Protein AF-A0A2S6U0K9-F1 (afdb_monomer_lite)

Sequence (153 aa):
VSDPPKKQVADPPAIQASVPPAAKSAAPQTRPSYSRRLFAAVDADDAAAMRRLMAARAGDIRLDELRDFVDDSWGTGPRMIVDYALLGGHLAAAEALLAAGVTPSDWLRGVIARNVNLAKLRPAIALMMEFGALPEIAVEAAIKETNRELGGN

Radius of gyration: 30.76 Å; chains: 1; bounding box: 33×65×120 Å

Structure (mmCIF, N/CA/C/O backbone):
data_AF-A0A2S6U0K9-F1
#
_entry.id   AF-A0A2S6U0K9-F1
#
loop_
_atom_site.group_PDB
_atom_site.id
_atom_site.type_symbol
_atom_site.label_atom_id
_atom_site.label_alt_id
_atom_site.label_comp_id
_atom_site.label_asym_id
_atom_site.label_entity_id
_atom_site.label_seq_id
_atom_site.pdbx_PDB_ins_code
_atom_site.Cartn_x
_atom_site.Cartn_y
_atom_site.Cartn_z
_atom_site.occupancy
_atom_site.B_iso_or_equiv
_atom_site.auth_seq_id
_atom_site.auth_comp_id
_atom_site.auth_asym_id
_atom_site.auth_atom_id
_atom_site.pdbx_PDB_model_num
ATOM 1 N N . VAL A 1 1 ? -0.411 -49.310 88.030 1.00 43.03 1 VAL A N 1
ATOM 2 C CA . VAL A 1 1 ? 0.913 -49.450 87.390 1.00 43.03 1 VAL A CA 1
ATOM 3 C C . VAL A 1 1 ? 0.698 -50.178 86.073 1.00 43.03 1 VAL A C 1
ATOM 5 O O . VAL A 1 1 ? 0.308 -51.333 86.106 1.00 43.03 1 VAL A O 1
ATOM 8 N N . SER A 1 2 ? 0.851 -49.426 84.981 1.00 42.91 2 SER A N 1
ATOM 9 C CA . SER A 1 2 ? 1.200 -49.819 83.602 1.00 42.91 2 SER A CA 1
ATOM 10 C C . SER A 1 2 ? 0.353 -50.843 82.819 1.00 42.91 2 SER A C 1
ATOM 12 O O . SER A 1 2 ? 0.487 -52.050 82.996 1.00 42.91 2 SER A O 1
ATOM 14 N N . ASP A 1 3 ? -0.399 -50.316 81.845 1.00 44.66 3 ASP A N 1
ATOM 15 C CA . ASP A 1 3 ? -0.753 -50.948 80.559 1.00 44.66 3 ASP A CA 1
ATOM 16 C C . ASP A 1 3 ? 0.490 -51.319 79.720 1.00 44.66 3 ASP A C 1
ATOM 18 O O . ASP A 1 3 ? 1.506 -50.617 79.783 1.00 44.66 3 ASP A O 1
ATOM 22 N N . PRO A 1 4 ? 0.367 -52.307 78.811 1.00 57.16 4 PRO A N 1
ATOM 23 C CA . PRO A 1 4 ? 1.067 -52.308 77.528 1.00 57.16 4 PRO A CA 1
ATOM 24 C C . PRO A 1 4 ? 0.103 -52.232 76.312 1.00 57.16 4 PRO A C 1
ATOM 26 O O . PRO A 1 4 ? -1.056 -52.643 76.392 1.00 57.16 4 PRO A O 1
ATOM 29 N N . PRO A 1 5 ? 0.560 -51.696 75.161 1.00 53.50 5 PRO A N 1
ATOM 30 C CA . PRO A 1 5 ? -0.304 -51.042 74.179 1.00 53.50 5 PRO A CA 1
ATOM 31 C C . PRO A 1 5 ? -0.923 -51.985 73.136 1.00 53.50 5 PRO A C 1
ATOM 33 O O . PRO A 1 5 ? -0.290 -52.909 72.621 1.00 53.50 5 PRO A O 1
ATOM 36 N N . LYS A 1 6 ? -2.168 -51.666 72.758 1.00 47.56 6 LYS A N 1
ATOM 37 C CA . LYS A 1 6 ? -2.897 -52.236 71.617 1.00 47.56 6 LYS A CA 1
ATOM 38 C C . LYS A 1 6 ? -2.215 -51.836 70.301 1.00 47.56 6 LYS A C 1
ATOM 40 O O . LYS A 1 6 ? -2.018 -50.653 70.040 1.00 47.56 6 LYS A O 1
ATOM 45 N N . LYS A 1 7 ? -1.909 -52.822 69.450 1.00 48.25 7 LYS A N 1
ATOM 46 C CA . LYS A 1 7 ? -1.539 -52.615 68.041 1.00 48.25 7 LYS A CA 1
ATOM 47 C C . LYS A 1 7 ? -2.716 -51.971 67.303 1.00 48.25 7 LYS A C 1
ATOM 49 O O . LYS A 1 7 ? -3.781 -52.575 67.201 1.00 48.25 7 LYS A O 1
ATOM 54 N N . GLN A 1 8 ? -2.514 -50.751 66.822 1.00 46.94 8 GLN A N 1
ATOM 55 C CA . GLN A 1 8 ? -3.459 -50.023 65.984 1.00 46.94 8 GLN A CA 1
ATOM 56 C C . GLN A 1 8 ? -3.411 -50.585 64.558 1.00 46.94 8 GLN A C 1
ATOM 58 O O . GLN A 1 8 ? -2.341 -50.795 63.988 1.00 46.94 8 GLN A O 1
ATOM 63 N N . VAL A 1 9 ? -4.594 -50.888 64.036 1.00 49.81 9 VAL A N 1
ATOM 64 C CA . VAL A 1 9 ? -4.854 -51.398 62.689 1.00 49.81 9 VAL A CA 1
ATOM 65 C C . VAL A 1 9 ? -4.599 -50.273 61.683 1.00 49.81 9 VAL A C 1
ATOM 67 O O . VAL A 1 9 ? -5.002 -49.140 61.925 1.00 49.81 9 VAL A O 1
ATOM 70 N N . ALA A 1 10 ? -3.905 -50.579 60.587 1.00 45.66 10 ALA A N 1
ATOM 71 C CA . ALA A 1 10 ? -3.665 -49.645 59.492 1.00 45.66 10 ALA A CA 1
ATOM 72 C C . ALA A 1 10 ? -4.970 -49.347 58.730 1.00 45.66 10 ALA A C 1
ATOM 74 O O . ALA A 1 10 ? -5.679 -50.274 58.337 1.00 45.66 10 ALA A O 1
ATOM 75 N N . ASP A 1 11 ? -5.258 -48.063 58.515 1.00 51.12 11 ASP A N 1
ATOM 76 C CA . ASP A 1 11 ? -6.349 -47.588 57.660 1.00 51.12 11 ASP A CA 1
ATOM 77 C C . ASP A 1 11 ? -6.111 -47.954 56.177 1.00 51.12 11 ASP A C 1
ATOM 79 O O . ASP A 1 11 ? -4.966 -47.920 55.709 1.00 51.12 11 ASP A O 1
ATOM 83 N N . PRO A 1 12 ? -7.162 -48.283 55.400 1.00 57.94 12 PRO A N 1
ATOM 84 C CA . PRO A 1 12 ? -7.050 -48.495 53.958 1.00 57.94 12 PRO A CA 1
ATOM 85 C C . PRO A 1 12 ? -6.876 -47.165 53.193 1.00 57.94 12 PRO A C 1
ATOM 87 O O . PRO A 1 12 ? -7.324 -46.115 53.659 1.00 57.94 12 PRO A O 1
ATOM 90 N N . PRO A 1 13 ? -6.251 -47.178 51.998 1.00 52.38 13 PRO A N 1
ATOM 91 C CA . PRO A 1 13 ? -5.956 -45.957 51.257 1.00 52.38 13 PRO A CA 1
ATOM 92 C C . PRO A 1 13 ? -7.233 -45.289 50.731 1.00 52.38 13 PRO A C 1
ATOM 94 O O . PRO A 1 13 ? -8.123 -45.940 50.182 1.00 52.38 13 PRO A O 1
ATOM 97 N N . ALA A 1 14 ? -7.291 -43.964 50.874 1.00 53.28 14 ALA A N 1
ATOM 98 C CA . ALA A 1 14 ? -8.371 -43.130 50.370 1.00 53.28 14 ALA A CA 1
ATOM 99 C C . ALA A 1 14 ? -8.499 -43.251 48.841 1.00 53.28 14 ALA A C 1
ATOM 101 O O . ALA A 1 14 ? -7.550 -43.000 48.096 1.00 53.28 14 ALA A O 1
ATOM 102 N N . ILE A 1 15 ? -9.700 -43.604 48.379 1.00 53.47 15 ILE A N 1
ATOM 103 C CA . ILE A 1 15 ? -10.091 -43.563 46.969 1.00 53.47 15 ILE A CA 1
ATOM 104 C C . ILE A 1 15 ? -10.059 -42.095 46.528 1.00 53.47 15 ILE A C 1
ATOM 106 O O . ILE A 1 15 ? -10.880 -41.288 46.962 1.00 53.47 15 ILE A O 1
ATOM 110 N N . GLN A 1 16 ? -9.094 -41.739 45.679 1.00 51.06 16 GLN A N 1
ATOM 111 C CA . GLN A 1 16 ? -9.060 -40.433 45.030 1.00 51.06 16 GLN A CA 1
ATOM 112 C C . GLN A 1 16 ? -10.249 -40.338 44.071 1.00 51.06 16 GLN A C 1
ATOM 114 O O . GLN A 1 16 ? -10.289 -41.011 43.041 1.00 51.06 16 GLN A O 1
ATOM 119 N N . ALA A 1 17 ? -11.231 -39.510 44.423 1.00 47.94 17 ALA A N 1
ATOM 120 C CA . ALA A 1 17 ? -12.321 -39.147 43.534 1.00 47.94 17 ALA A CA 1
ATOM 121 C C . ALA A 1 17 ? -11.735 -38.478 42.283 1.0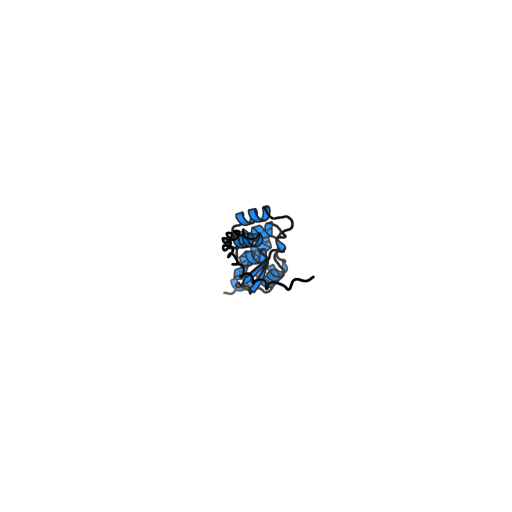0 47.94 17 ALA A C 1
ATOM 123 O O . ALA A 1 17 ? -11.143 -37.400 42.356 1.00 47.94 17 ALA A O 1
ATOM 124 N N . SER A 1 18 ? -11.873 -39.139 41.134 1.00 47.97 18 SER A N 1
ATOM 125 C CA . SER A 1 18 ? -11.520 -38.566 39.841 1.00 47.97 18 SER A CA 1
ATOM 126 C C . SER A 1 18 ? -12.395 -37.338 39.597 1.00 47.97 18 SER A C 1
ATOM 128 O O . SER A 1 18 ? -13.608 -37.445 39.422 1.00 47.97 18 SER A O 1
ATOM 130 N N . VAL A 1 19 ? -11.773 -36.163 39.623 1.00 54.94 19 VAL A N 1
ATOM 131 C CA . VAL A 1 19 ? -12.394 -34.903 39.214 1.00 54.94 19 VAL A CA 1
ATOM 132 C C . VAL A 1 19 ? -12.878 -35.073 37.765 1.00 54.94 19 VAL A C 1
ATOM 134 O O . VAL A 1 19 ? -12.098 -35.551 36.935 1.00 54.94 19 VAL A O 1
ATOM 137 N N . PRO A 1 20 ? -14.137 -34.735 37.428 1.00 50.97 20 PRO A N 1
ATOM 138 C CA . PRO A 1 20 ? -14.603 -34.839 36.053 1.00 50.97 20 PRO A CA 1
ATOM 139 C C . PRO A 1 20 ? -13.746 -33.940 35.149 1.00 50.97 20 PRO A C 1
ATOM 141 O O . PRO A 1 20 ? -13.361 -32.846 35.575 1.00 50.97 20 PRO A O 1
ATOM 144 N N . PRO A 1 21 ? -13.428 -34.367 33.911 1.00 52.12 21 PRO A N 1
ATOM 145 C CA . PRO A 1 21 ? -12.660 -33.540 32.998 1.00 52.12 21 PRO A CA 1
ATOM 146 C C . PRO A 1 21 ? -13.443 -32.252 32.766 1.00 52.12 21 PRO A C 1
ATOM 148 O O . PRO A 1 21 ? -14.588 -32.284 32.310 1.00 52.12 21 PRO A O 1
ATOM 151 N N . ALA A 1 22 ? -12.828 -31.124 33.123 1.00 51.50 22 ALA A N 1
ATOM 152 C CA . ALA A 1 22 ? -13.373 -29.810 32.848 1.00 51.50 22 ALA A CA 1
ATOM 153 C C . ALA A 1 22 ? -13.787 -29.767 31.374 1.00 51.50 22 ALA A C 1
ATOM 155 O O . ALA A 1 22 ? -12.973 -30.035 30.483 1.00 51.50 22 ALA A O 1
ATOM 156 N N . ALA A 1 23 ? -15.067 -29.480 31.130 1.00 50.38 23 ALA A N 1
ATOM 157 C CA . ALA A 1 23 ? -15.561 -29.193 29.798 1.00 50.38 23 ALA A CA 1
ATOM 158 C C . ALA A 1 23 ? -14.595 -28.189 29.166 1.00 50.38 23 ALA A C 1
ATOM 160 O O . ALA A 1 23 ? -14.313 -27.150 29.765 1.00 50.38 23 ALA A O 1
ATOM 161 N N . LYS A 1 24 ? -14.033 -28.534 28.000 1.00 47.03 24 LYS A N 1
ATOM 162 C CA . LYS A 1 24 ? -13.215 -27.614 27.211 1.00 47.03 24 LYS A CA 1
ATOM 163 C C . LYS A 1 24 ? -14.024 -26.330 27.065 1.00 47.03 24 LYS A C 1
ATOM 165 O O . LYS A 1 24 ? -14.991 -26.314 26.305 1.00 47.03 24 LYS A O 1
ATOM 170 N N . SER A 1 25 ? -13.649 -25.284 27.805 1.00 40.41 25 SER A N 1
ATOM 171 C CA . SER A 1 25 ? -14.086 -23.925 27.515 1.00 40.41 25 SER A CA 1
ATOM 172 C C . SER A 1 25 ? -13.897 -23.748 26.022 1.00 40.41 25 SER A C 1
ATOM 174 O O . SER A 1 25 ? -12.791 -23.975 25.522 1.00 40.41 25 SER A O 1
ATOM 176 N N . ALA A 1 26 ? -14.978 -23.439 25.305 1.00 47.41 26 ALA A N 1
ATOM 177 C CA . ALA A 1 26 ? -14.880 -23.052 23.911 1.00 47.41 26 ALA A CA 1
ATOM 178 C C . ALA A 1 26 ? -13.744 -22.031 23.831 1.00 47.41 26 ALA A C 1
ATOM 180 O O . ALA A 1 26 ? -13.773 -21.030 24.553 1.00 47.41 26 ALA A O 1
ATOM 181 N N . ALA A 1 27 ? -12.698 -22.354 23.061 1.00 46.09 27 ALA A N 1
ATOM 182 C CA . ALA A 1 27 ? -11.568 -21.458 22.893 1.00 46.09 27 ALA A CA 1
ATOM 183 C C . ALA A 1 27 ? -12.151 -20.080 22.559 1.00 46.09 27 ALA A C 1
ATOM 185 O O . ALA A 1 27 ? -13.057 -20.026 21.716 1.00 46.09 27 ALA A O 1
ATOM 186 N N . PRO A 1 28 ? -11.733 -18.996 23.240 1.00 45.03 28 PRO A N 1
ATOM 187 C CA . PRO A 1 28 ? -12.230 -17.676 22.899 1.00 45.03 28 PRO A CA 1
ATOM 188 C C . PRO A 1 28 ? -12.023 -17.534 21.397 1.00 45.03 28 PRO A C 1
ATOM 190 O O . PRO A 1 28 ? -10.906 -17.733 20.921 1.00 45.03 28 PRO A O 1
ATOM 193 N N . GLN A 1 29 ? -13.098 -17.303 20.640 1.00 43.12 29 GLN A N 1
ATOM 194 C CA . GLN A 1 29 ? -12.977 -16.950 19.234 1.00 43.12 29 GLN A CA 1
ATOM 195 C C . GLN A 1 29 ? -12.187 -15.643 19.220 1.00 43.12 29 GLN A C 1
ATOM 197 O O . GLN A 1 29 ? -12.731 -14.562 19.454 1.00 43.12 29 GLN A O 1
ATOM 202 N N . THR A 1 30 ? -10.867 -15.759 19.104 1.00 46.88 30 THR A N 1
ATOM 203 C CA . THR A 1 30 ? -9.949 -14.642 19.213 1.00 46.88 30 THR A CA 1
ATOM 204 C C . THR A 1 30 ? -10.194 -13.798 17.983 1.00 46.88 30 THR A C 1
ATOM 206 O O . THR A 1 30 ? -9.870 -14.181 16.860 1.00 46.88 30 THR A O 1
ATOM 209 N N . ARG A 1 31 ? -10.850 -12.650 18.185 1.00 49.00 31 ARG A N 1
ATOM 210 C CA . ARG A 1 31 ? -10.985 -11.642 17.135 1.00 49.00 31 ARG A CA 1
ATOM 211 C C . ARG A 1 31 ? -9.593 -11.424 16.532 1.00 49.00 31 ARG A C 1
ATOM 213 O O . ARG A 1 31 ? -8.642 -11.280 17.307 1.00 49.00 31 ARG A O 1
ATOM 220 N N . PRO A 1 32 ? -9.446 -11.399 15.196 1.00 67.62 32 PRO A N 1
ATOM 221 C CA . PRO A 1 32 ? -8.134 -11.209 14.608 1.00 67.62 32 PRO A CA 1
ATOM 222 C C . PRO A 1 32 ? -7.539 -9.886 15.111 1.00 67.62 32 PRO A C 1
ATOM 224 O O . PRO A 1 32 ? -8.255 -8.882 15.253 1.00 67.62 32 PRO A O 1
ATOM 227 N N . SER A 1 33 ? -6.239 -9.898 15.418 1.00 85.62 33 SER A N 1
ATOM 228 C CA . SER A 1 33 ? -5.521 -8.706 15.878 1.00 85.62 33 SER A CA 1
ATOM 229 C C . SER A 1 33 ? -5.705 -7.557 14.882 1.00 85.62 33 SER A C 1
ATOM 231 O O . SER A 1 33 ? -6.011 -7.778 13.708 1.00 85.62 33 SER A O 1
ATOM 233 N N . TYR A 1 34 ? -5.567 -6.311 15.344 1.00 89.50 34 TYR A N 1
ATOM 234 C CA . TYR A 1 34 ? -5.732 -5.136 14.483 1.00 89.50 34 TYR A CA 1
ATOM 235 C C . TYR A 1 34 ? -4.872 -5.228 13.212 1.00 89.50 34 TYR A C 1
ATOM 237 O O . TYR A 1 34 ? -5.410 -5.096 12.117 1.00 89.50 34 TYR A O 1
ATOM 245 N N . SER A 1 35 ? -3.581 -5.558 13.362 1.00 88.88 35 SER A N 1
ATOM 246 C CA . SER A 1 35 ? -2.660 -5.745 12.233 1.00 88.88 35 SER A CA 1
ATOM 247 C C . SER A 1 35 ? -3.198 -6.778 11.240 1.00 88.88 35 SER A C 1
ATOM 249 O O . SER A 1 35 ? -3.369 -6.474 10.066 1.00 88.88 35 SER A O 1
ATOM 251 N N . ARG A 1 36 ? -3.609 -7.960 11.722 1.00 89.94 36 ARG A N 1
ATOM 252 C CA . ARG A 1 36 ? -4.122 -9.032 10.859 1.00 89.94 36 ARG A CA 1
ATOM 253 C C . ARG A 1 36 ? -5.395 -8.641 10.105 1.00 89.94 36 ARG A C 1
ATOM 255 O O . ARG A 1 36 ? -5.571 -9.046 8.964 1.00 89.94 36 ARG A O 1
ATOM 262 N N . ARG A 1 37 ? -6.288 -7.858 10.723 1.00 93.06 37 ARG A N 1
ATOM 263 C CA . ARG A 1 37 ? -7.481 -7.325 10.037 1.00 93.06 37 ARG A CA 1
ATOM 264 C C . ARG A 1 37 ? -7.118 -6.307 8.966 1.00 93.06 37 ARG A C 1
ATOM 266 O O . ARG A 1 37 ? -7.788 -6.266 7.943 1.00 93.06 37 ARG A O 1
ATOM 273 N N . LEU A 1 38 ? -6.095 -5.495 9.215 1.00 93.88 38 LEU A N 1
ATOM 274 C CA . LEU A 1 38 ? -5.648 -4.488 8.267 1.00 93.88 38 LEU A CA 1
ATOM 275 C C . LEU A 1 38 ? -4.958 -5.140 7.061 1.00 93.88 38 LEU A C 1
ATOM 277 O O . LEU A 1 38 ? -5.339 -4.841 5.940 1.00 93.88 38 LEU A O 1
ATOM 281 N N . PHE A 1 39 ? -4.052 -6.100 7.273 1.00 94.19 39 PHE A N 1
ATOM 282 C CA . PHE A 1 39 ? -3.449 -6.878 6.181 1.00 94.19 39 PHE A CA 1
ATOM 283 C C . PHE A 1 39 ? -4.502 -7.646 5.368 1.00 94.19 39 PHE A C 1
ATOM 285 O O . PHE A 1 39 ? -4.504 -7.552 4.150 1.00 94.19 39 PHE A O 1
ATOM 292 N N . ALA A 1 40 ? -5.488 -8.278 6.014 1.00 94.75 40 ALA A N 1
ATOM 293 C CA . ALA A 1 40 ? -6.581 -8.935 5.289 1.00 94.75 40 ALA A CA 1
ATOM 294 C C . ALA A 1 40 ? -7.433 -7.962 4.444 1.00 94.75 40 ALA A C 1
ATOM 296 O O . ALA A 1 40 ? -7.974 -8.348 3.410 1.00 94.75 40 ALA A O 1
ATOM 297 N N . ALA A 1 41 ? -7.578 -6.705 4.875 1.00 95.94 41 ALA A N 1
ATOM 298 C CA . ALA A 1 41 ? -8.250 -5.677 4.081 1.00 95.94 41 ALA A CA 1
ATOM 299 C C . ALA A 1 41 ? -7.386 -5.196 2.901 1.00 95.94 41 ALA A C 1
ATOM 301 O O . ALA A 1 41 ? -7.945 -4.836 1.867 1.00 95.94 41 ALA A O 1
ATOM 302 N N . VAL A 1 42 ? -6.052 -5.234 3.031 1.00 96.81 42 VAL A N 1
ATOM 303 C CA . VAL A 1 42 ? -5.124 -5.023 1.908 1.00 96.81 42 VAL A CA 1
ATOM 304 C C . VAL A 1 42 ? -5.249 -6.153 0.888 1.00 96.81 42 VAL A C 1
ATOM 306 O O . VAL A 1 42 ? -5.421 -5.858 -0.287 1.00 96.81 42 VAL A O 1
ATOM 309 N N . ASP A 1 43 ? -5.254 -7.417 1.323 1.00 96.00 43 ASP A N 1
ATOM 310 C CA . ASP A 1 43 ? -5.392 -8.582 0.428 1.00 96.00 43 ASP A CA 1
ATOM 311 C C . ASP A 1 43 ? -6.664 -8.504 -0.427 1.00 96.00 43 ASP A C 1
ATOM 313 O O . ASP A 1 43 ? -6.672 -8.876 -1.601 1.00 96.00 43 ASP A O 1
ATOM 317 N N . ALA A 1 44 ? -7.748 -8.005 0.174 1.00 96.56 44 ALA A N 1
ATOM 318 C CA . ALA A 1 44 ? -9.035 -7.798 -0.481 1.00 96.56 44 ALA A CA 1
ATOM 319 C C . ALA A 1 44 ? -9.106 -6.514 -1.334 1.00 96.56 44 ALA A C 1
ATOM 321 O O . ALA A 1 44 ? -10.134 -6.274 -1.965 1.00 96.56 44 ALA A O 1
ATOM 322 N N . ASP A 1 45 ? -8.061 -5.679 -1.309 1.00 96.94 45 ASP A N 1
ATOM 323 C CA . ASP A 1 45 ? -8.015 -4.313 -1.852 1.00 96.94 45 ASP A CA 1
ATOM 324 C C . ASP A 1 45 ? -9.226 -3.447 -1.420 1.00 96.94 45 ASP A C 1
ATOM 326 O O . ASP A 1 45 ? -9.711 -2.573 -2.140 1.00 96.94 45 ASP A O 1
ATOM 330 N N . ASP A 1 46 ? -9.747 -3.694 -0.209 1.00 96.88 46 ASP A N 1
ATOM 331 C CA . ASP A 1 46 ? -10.942 -3.035 0.327 1.00 96.88 46 ASP A CA 1
ATOM 332 C C . ASP A 1 46 ? -10.561 -1.729 1.040 1.00 96.88 46 ASP A C 1
ATOM 334 O O . ASP A 1 46 ? -10.437 -1.645 2.271 1.00 96.88 46 ASP A O 1
ATOM 338 N N . ALA A 1 47 ? -10.420 -0.661 0.253 1.00 91.81 47 ALA A N 1
ATOM 339 C CA . ALA A 1 47 ? -10.124 0.677 0.761 1.00 91.81 47 ALA A CA 1
ATOM 340 C C . ALA A 1 47 ? -11.164 1.182 1.785 1.00 91.81 47 ALA A C 1
ATOM 342 O O . ALA A 1 47 ? -10.829 1.947 2.694 1.00 91.81 47 ALA A O 1
ATOM 343 N N . ALA A 1 48 ? -12.430 0.762 1.684 1.00 93.38 48 ALA A N 1
ATOM 344 C CA . ALA A 1 48 ? -13.468 1.179 2.622 1.00 93.38 48 ALA A CA 1
ATOM 345 C C . ALA A 1 48 ? -13.315 0.481 3.982 1.00 93.38 48 ALA A C 1
ATOM 347 O O . ALA A 1 48 ? -13.501 1.110 5.028 1.00 93.38 48 ALA A O 1
ATOM 348 N N . ALA A 1 49 ? -12.971 -0.809 4.007 1.00 94.12 49 ALA A N 1
ATOM 349 C CA . ALA A 1 49 ? -12.584 -1.505 5.232 1.00 94.12 49 ALA A CA 1
ATOM 350 C C . ALA A 1 49 ? -11.301 -0.921 5.831 1.00 94.12 49 ALA A C 1
ATOM 352 O O . ALA A 1 49 ? -11.284 -0.641 7.029 1.00 94.12 49 ALA A O 1
ATOM 353 N N . MET A 1 50 ? -10.282 -0.649 5.011 1.00 94.31 50 MET A N 1
ATOM 354 C CA . MET A 1 50 ? -9.036 -0.007 5.443 1.00 94.31 50 MET A CA 1
ATOM 355 C C . MET A 1 50 ? -9.298 1.324 6.150 1.00 94.31 50 MET A C 1
ATOM 357 O O . MET A 1 50 ? -8.881 1.506 7.293 1.00 94.31 50 MET A O 1
ATOM 361 N N . ARG A 1 51 ? -10.053 2.238 5.524 1.00 93.00 51 ARG A N 1
ATOM 362 C CA . ARG A 1 51 ? -10.396 3.543 6.121 1.00 93.00 51 ARG A CA 1
ATOM 363 C C . ARG A 1 51 ? -11.137 3.387 7.450 1.00 93.00 51 ARG A C 1
ATOM 365 O O . ARG A 1 51 ? -10.801 4.071 8.413 1.00 93.00 51 ARG A O 1
ATOM 372 N N . ARG A 1 52 ? -12.100 2.458 7.535 1.00 93.94 52 ARG A N 1
ATOM 373 C CA . ARG A 1 52 ? -12.831 2.160 8.782 1.00 93.94 52 ARG A CA 1
ATOM 374 C C . ARG A 1 52 ? -11.909 1.628 9.878 1.00 93.94 52 ARG A C 1
ATOM 376 O O . ARG A 1 52 ? -12.010 2.071 11.018 1.00 93.94 52 ARG A O 1
ATOM 383 N N . LEU A 1 53 ? -11.015 0.697 9.544 1.00 93.88 53 LEU A N 1
ATOM 384 C CA . LEU A 1 53 ? -10.052 0.138 10.492 1.00 93.88 53 LEU A CA 1
ATOM 385 C C . LEU A 1 53 ? -9.080 1.216 10.982 1.00 93.88 53 LEU A C 1
ATOM 387 O O . LEU A 1 53 ? -8.929 1.373 12.190 1.00 93.88 53 LEU A O 1
ATOM 391 N N . MET A 1 54 ? -8.496 2.001 10.075 1.00 93.62 54 MET A N 1
ATOM 392 C CA . MET A 1 54 ? -7.564 3.079 10.420 1.00 93.62 54 MET A CA 1
ATOM 393 C C . MET A 1 54 ? -8.209 4.165 11.289 1.00 93.62 54 MET A C 1
ATOM 395 O O . MET A 1 54 ? -7.576 4.623 12.237 1.00 93.62 54 MET A O 1
ATOM 399 N N . ALA A 1 55 ? -9.467 4.535 11.022 1.00 91.31 55 ALA A N 1
ATOM 400 C CA . ALA A 1 55 ? -10.213 5.498 11.836 1.00 91.31 55 ALA A CA 1
ATOM 401 C C . ALA A 1 55 ? -10.544 4.970 13.245 1.00 91.31 55 ALA A C 1
ATOM 403 O O . ALA A 1 55 ? -10.638 5.747 14.190 1.00 91.31 55 ALA A O 1
ATOM 404 N N . ALA A 1 56 ? -10.708 3.653 13.393 1.00 89.56 56 ALA A N 1
ATOM 405 C CA . ALA A 1 56 ? -10.997 2.997 14.667 1.00 89.56 56 ALA A CA 1
ATOM 406 C C . ALA A 1 56 ? -9.735 2.547 15.428 1.00 89.56 56 ALA A C 1
ATOM 408 O O . ALA A 1 56 ? -9.848 1.817 16.418 1.00 89.56 56 ALA A O 1
ATOM 409 N N . ARG A 1 57 ? -8.533 2.907 14.958 1.00 90.00 57 ARG A N 1
ATOM 410 C CA . ARG A 1 57 ? -7.287 2.444 15.576 1.00 90.00 57 ARG A CA 1
ATOM 411 C C . ARG A 1 57 ? -7.066 3.102 16.938 1.00 90.00 57 ARG A C 1
ATOM 413 O O . ARG A 1 57 ? -7.383 4.272 17.139 1.00 90.00 57 ARG A O 1
ATOM 420 N N . ALA A 1 58 ? -6.472 2.350 17.859 1.00 85.12 58 ALA A N 1
ATOM 421 C CA . ALA A 1 58 ? -6.007 2.905 19.123 1.00 85.12 58 ALA A CA 1
ATOM 422 C C . ALA A 1 58 ? -4.822 3.861 18.876 1.00 85.12 58 ALA A C 1
ATOM 424 O O . ALA A 1 58 ? -4.007 3.622 17.986 1.00 85.12 58 ALA A O 1
ATOM 425 N N . GLY A 1 59 ? -4.750 4.967 19.623 1.00 83.38 59 GLY A N 1
ATOM 426 C CA . GLY A 1 59 ? -3.799 6.058 19.353 1.00 83.38 59 GLY A CA 1
ATOM 427 C C . GLY A 1 59 ? -2.319 5.683 19.499 1.00 83.38 59 GLY A C 1
ATOM 428 O O . GLY A 1 59 ? -1.465 6.350 18.925 1.00 83.38 59 GLY A O 1
ATOM 429 N N . ASP A 1 60 ? -2.024 4.606 20.223 1.00 85.19 60 ASP A N 1
ATOM 430 C CA . ASP A 1 60 ? -0.699 4.002 20.379 1.00 85.19 60 ASP A CA 1
ATOM 431 C C . ASP A 1 60 ? -0.266 3.168 19.163 1.00 85.19 60 ASP A C 1
ATOM 433 O O . ASP A 1 60 ? 0.919 2.891 18.989 1.00 85.19 60 ASP A O 1
ATOM 437 N N . ILE A 1 61 ? -1.201 2.787 18.289 1.00 87.25 61 ILE A N 1
ATOM 438 C CA . ILE A 1 61 ? -0.884 2.043 17.073 1.00 87.25 61 ILE A CA 1
ATOM 439 C C . ILE A 1 61 ? -0.323 3.000 16.024 1.00 87.25 61 ILE A C 1
ATOM 441 O O . ILE A 1 61 ? -0.993 3.931 15.567 1.00 87.25 61 ILE A O 1
ATOM 445 N N . ARG A 1 62 ? 0.893 2.709 15.574 1.00 89.94 62 ARG A N 1
ATOM 446 C CA . ARG A 1 62 ? 1.583 3.403 14.489 1.00 89.94 62 ARG A CA 1
ATOM 447 C C . ARG A 1 62 ? 1.516 2.588 13.203 1.00 89.94 62 ARG A C 1
ATOM 449 O O . ARG A 1 62 ? 2.009 1.468 13.155 1.00 89.94 62 ARG A O 1
ATOM 456 N N . LEU A 1 63 ? 0.870 3.127 12.165 1.00 90.19 63 LEU A N 1
ATOM 457 C CA . LEU A 1 63 ? 0.666 2.413 10.894 1.00 90.19 63 LEU A CA 1
ATOM 458 C C . LEU A 1 63 ? 1.983 2.146 10.149 1.00 90.19 63 LEU A C 1
ATOM 460 O O . LEU A 1 63 ? 2.113 1.119 9.492 1.00 90.19 63 LEU A O 1
ATOM 464 N N . ASP A 1 64 ? 2.955 3.045 10.287 1.00 87.50 64 ASP A N 1
ATOM 465 C CA . ASP A 1 64 ? 4.311 2.955 9.735 1.00 87.50 64 ASP A CA 1
ATOM 466 C C . ASP A 1 64 ? 5.185 1.894 10.426 1.00 87.50 64 ASP A C 1
ATOM 468 O O . ASP A 1 64 ? 6.216 1.479 9.900 1.00 87.50 64 ASP A O 1
ATOM 472 N N . GLU A 1 65 ? 4.757 1.394 11.583 1.00 88.69 65 GLU A N 1
ATOM 473 C CA . GLU A 1 65 ? 5.431 0.306 12.294 1.00 88.69 65 GLU A CA 1
ATOM 474 C C . GLU A 1 65 ? 4.775 -1.057 12.028 1.00 88.69 65 GLU A C 1
ATOM 476 O O . GLU A 1 65 ? 5.343 -2.096 12.373 1.00 88.69 65 GLU A O 1
ATOM 481 N N . LEU A 1 66 ? 3.602 -1.085 11.379 1.00 92.56 66 LEU A N 1
ATOM 482 C CA . LEU A 1 66 ? 2.893 -2.328 11.091 1.00 92.56 66 LEU A CA 1
ATOM 483 C C . LEU A 1 66 ? 3.605 -3.120 10.006 1.00 92.56 66 LEU A C 1
ATOM 485 O O . LEU A 1 66 ? 3.735 -2.687 8.856 1.00 92.56 66 LEU A O 1
ATOM 489 N N . ARG A 1 67 ? 4.030 -4.319 10.396 1.00 92.69 67 ARG A N 1
ATOM 490 C CA . ARG A 1 67 ? 4.707 -5.277 9.536 1.00 92.69 67 ARG A CA 1
ATOM 491 C C . ARG A 1 67 ? 4.083 -6.650 9.689 1.00 92.69 67 ARG A C 1
ATOM 493 O O . ARG A 1 67 ? 3.660 -7.010 10.788 1.00 92.69 67 ARG A O 1
ATOM 500 N N . ASP A 1 68 ? 4.090 -7.409 8.605 1.00 90.94 68 ASP A N 1
ATOM 501 C CA . ASP A 1 68 ? 3.806 -8.841 8.635 1.00 90.94 68 ASP A CA 1
ATOM 502 C C . ASP A 1 68 ? 4.920 -9.609 7.928 1.00 90.94 68 ASP A C 1
ATOM 504 O O . ASP A 1 68 ? 5.631 -9.059 7.084 1.00 90.94 68 ASP A O 1
ATOM 508 N N . PHE A 1 69 ? 5.119 -10.863 8.315 1.00 91.44 69 PHE A N 1
ATOM 509 C CA . PHE A 1 69 ? 6.089 -11.730 7.665 1.00 91.44 69 PHE A CA 1
ATOM 510 C C . PHE A 1 69 ? 5.466 -12.312 6.401 1.00 91.44 69 PHE A C 1
ATOM 512 O O . PHE A 1 69 ? 4.485 -13.048 6.471 1.00 91.44 69 PHE A O 1
ATOM 519 N N . VAL A 1 70 ? 6.049 -11.992 5.249 1.00 91.38 70 VAL A N 1
ATOM 520 C CA . VAL A 1 70 ? 5.532 -12.403 3.942 1.00 91.38 70 VAL A CA 1
ATOM 521 C C . VAL A 1 70 ? 6.553 -13.251 3.201 1.00 91.38 70 VAL A C 1
ATOM 523 O O . VAL A 1 70 ? 7.760 -13.100 3.395 1.00 91.38 70 VAL A O 1
ATOM 526 N N . ASP A 1 71 ? 6.055 -14.128 2.338 1.00 92.19 71 ASP A N 1
ATOM 527 C CA . ASP A 1 71 ? 6.841 -14.886 1.372 1.00 92.19 71 ASP A CA 1
ATOM 528 C C . ASP A 1 71 ? 6.190 -14.727 -0.005 1.00 92.19 71 ASP A C 1
ATOM 530 O O . ASP A 1 71 ? 5.135 -15.301 -0.275 1.00 92.19 71 ASP A O 1
ATOM 534 N N . ASP A 1 72 ? 6.751 -13.851 -0.840 1.00 89.06 72 ASP A N 1
ATOM 535 C CA . ASP A 1 72 ? 6.180 -13.481 -2.136 1.00 89.06 72 ASP A CA 1
ATOM 536 C C . ASP A 1 72 ? 7.255 -13.354 -3.229 1.00 89.06 72 ASP A C 1
ATOM 538 O O . ASP A 1 72 ? 8.440 -13.618 -3.018 1.00 89.06 72 ASP A O 1
ATOM 542 N N . SER A 1 73 ? 6.851 -12.914 -4.427 1.00 89.44 73 SER A N 1
ATOM 543 C CA . SER A 1 73 ? 7.757 -12.768 -5.577 1.00 89.44 73 SER A CA 1
ATOM 544 C C . SER A 1 73 ? 8.910 -11.777 -5.370 1.00 89.44 73 SER A C 1
ATOM 546 O O . SER A 1 73 ? 9.803 -11.706 -6.210 1.00 89.44 73 SER A O 1
ATOM 548 N N . TRP A 1 74 ? 8.866 -10.974 -4.307 1.00 89.56 74 TRP A N 1
ATOM 549 C CA . TRP A 1 74 ? 9.877 -9.975 -3.966 1.00 89.56 74 TRP A CA 1
ATOM 550 C C . TRP A 1 74 ? 10.818 -10.450 -2.848 1.00 89.56 74 TRP A C 1
ATOM 552 O O . TRP A 1 74 ? 11.762 -9.738 -2.503 1.00 89.56 74 TRP A O 1
ATOM 562 N N . GLY A 1 75 ? 10.586 -11.653 -2.314 1.00 89.94 75 GLY A N 1
ATOM 563 C CA . GLY A 1 75 ? 11.410 -12.325 -1.315 1.00 89.94 75 GLY A CA 1
ATOM 564 C C . GLY A 1 75 ? 10.713 -12.495 0.033 1.00 89.94 75 GLY A C 1
ATOM 565 O O . GLY A 1 75 ? 9.674 -11.890 0.307 1.00 89.94 75 GLY A O 1
ATOM 566 N N . THR A 1 76 ? 11.333 -13.297 0.894 1.00 92.19 76 THR A N 1
ATOM 567 C CA . THR A 1 76 ? 10.816 -13.660 2.216 1.00 92.19 76 THR A CA 1
ATOM 568 C C . THR A 1 76 ? 11.291 -12.687 3.300 1.00 92.19 76 THR A C 1
ATOM 570 O O . THR A 1 76 ? 12.485 -12.395 3.395 1.00 92.19 76 THR A O 1
ATOM 573 N N . GLY A 1 77 ? 10.390 -12.200 4.157 1.00 90.50 77 GLY A N 1
ATOM 574 C CA . GLY A 1 77 ? 10.754 -11.379 5.316 1.00 90.50 77 GLY A CA 1
ATOM 575 C C . GLY A 1 77 ? 9.639 -10.461 5.826 1.00 90.50 77 GLY A C 1
ATOM 576 O O . GLY A 1 77 ? 8.548 -10.428 5.260 1.00 90.50 77 GLY A O 1
ATOM 577 N N . PRO A 1 78 ? 9.897 -9.687 6.898 1.00 91.56 78 PRO A N 1
ATOM 578 C CA . PRO A 1 78 ? 8.939 -8.716 7.410 1.00 91.56 78 PRO A CA 1
ATOM 579 C C . PRO A 1 78 ? 8.750 -7.567 6.416 1.00 91.56 78 PRO A C 1
ATOM 581 O O . PRO A 1 78 ? 9.722 -6.954 5.969 1.00 91.56 78 PRO A O 1
ATOM 584 N N . ARG A 1 79 ? 7.497 -7.231 6.117 1.00 93.12 79 ARG A N 1
ATOM 585 C CA . ARG A 1 79 ? 7.137 -6.182 5.167 1.00 93.12 79 ARG A CA 1
ATOM 586 C C . ARG A 1 79 ? 6.201 -5.173 5.791 1.00 93.12 79 ARG A C 1
ATOM 588 O O . ARG A 1 79 ? 5.224 -5.552 6.430 1.00 93.12 79 ARG A O 1
ATOM 595 N N . MET A 1 80 ? 6.512 -3.892 5.603 1.00 95.12 80 MET A N 1
ATOM 596 C CA . MET A 1 80 ? 5.615 -2.813 6.003 1.00 95.12 80 MET A CA 1
ATOM 597 C C . MET A 1 80 ? 4.318 -2.899 5.212 1.00 95.12 80 MET A C 1
ATOM 599 O O . MET A 1 80 ? 4.336 -3.233 4.030 1.00 95.12 80 MET A O 1
ATOM 603 N N . ILE A 1 81 ? 3.201 -2.572 5.854 1.00 95.62 81 ILE A N 1
ATOM 604 C CA . ILE A 1 81 ? 1.884 -2.726 5.233 1.00 95.62 81 ILE A CA 1
ATOM 605 C C . ILE A 1 81 ? 1.730 -1.926 3.927 1.00 95.62 81 ILE A C 1
ATOM 607 O O . ILE A 1 81 ? 1.133 -2.417 2.973 1.00 95.62 81 ILE A O 1
ATOM 611 N N . VAL A 1 82 ? 2.319 -0.728 3.847 1.00 96.56 82 VAL A N 1
ATOM 612 C CA . VAL A 1 82 ? 2.305 0.087 2.620 1.00 96.56 82 VAL A CA 1
ATOM 613 C C . VAL A 1 82 ? 3.144 -0.543 1.509 1.00 96.56 82 VAL A C 1
ATOM 615 O O . VAL A 1 82 ? 2.703 -0.588 0.365 1.00 96.56 82 VAL A O 1
ATOM 618 N N . ASP A 1 83 ? 4.307 -1.109 1.841 1.00 95.69 83 ASP A N 1
ATOM 619 C CA . ASP A 1 83 ? 5.143 -1.804 0.862 1.00 95.69 83 ASP A CA 1
ATOM 620 C C . ASP A 1 83 ? 4.448 -3.068 0.365 1.00 95.69 83 ASP A C 1
ATOM 622 O O . ASP A 1 83 ? 4.508 -3.382 -0.817 1.00 95.69 83 ASP A O 1
ATOM 626 N N . TYR A 1 84 ? 3.780 -3.787 1.268 1.00 96.19 84 TYR A N 1
ATOM 627 C CA . TYR A 1 84 ? 3.008 -4.976 0.940 1.00 96.19 84 TYR A CA 1
ATOM 628 C C . TYR A 1 84 ? 1.885 -4.649 -0.053 1.00 96.19 84 TYR A C 1
ATOM 630 O O . TYR A 1 84 ? 1.789 -5.292 -1.097 1.00 96.19 84 TYR A O 1
ATOM 638 N N . ALA A 1 85 ? 1.109 -3.593 0.213 1.00 96.75 85 ALA A N 1
ATOM 639 C CA . ALA A 1 85 ? 0.056 -3.132 -0.688 1.00 96.75 85 ALA A CA 1
ATOM 640 C C . ALA A 1 85 ? 0.607 -2.736 -2.071 1.00 96.75 85 ALA A C 1
ATOM 642 O O . ALA A 1 85 ? 0.106 -3.196 -3.098 1.00 96.75 85 ALA A O 1
ATOM 643 N N . LEU A 1 86 ? 1.682 -1.939 -2.105 1.00 96.06 86 LEU A N 1
ATOM 644 C CA . LEU A 1 86 ? 2.311 -1.470 -3.345 1.00 96.06 86 LEU A CA 1
ATOM 645 C C . LEU A 1 86 ? 2.899 -2.623 -4.172 1.00 96.06 86 LEU A C 1
ATOM 647 O O . LEU A 1 86 ? 2.676 -2.698 -5.379 1.00 96.06 86 LEU A O 1
ATOM 651 N N . LEU A 1 87 ? 3.625 -3.544 -3.534 1.00 94.69 87 LEU A N 1
ATOM 652 C CA . LEU A 1 87 ? 4.266 -4.678 -4.203 1.00 94.69 87 LEU A CA 1
ATOM 653 C C . LEU A 1 87 ? 3.281 -5.768 -4.646 1.00 94.69 87 LEU A C 1
ATOM 655 O O . LEU A 1 87 ? 3.549 -6.462 -5.636 1.00 94.69 87 LEU A O 1
ATOM 659 N N . GLY A 1 88 ? 2.174 -5.922 -3.915 1.00 93.75 88 GLY A N 1
ATOM 660 C CA . GLY A 1 88 ? 1.064 -6.814 -4.252 1.00 93.75 88 GLY A CA 1
ATOM 661 C C . GLY A 1 88 ? 0.142 -6.261 -5.342 1.00 93.75 88 GLY A C 1
ATOM 662 O O . GLY A 1 88 ? -0.613 -7.020 -5.942 1.00 93.75 88 GLY A O 1
ATOM 663 N N . GLY A 1 89 ? 0.238 -4.963 -5.656 1.00 95.12 89 GLY A N 1
ATOM 664 C CA . GLY A 1 89 ? -0.635 -4.302 -6.629 1.00 95.12 89 GLY A CA 1
ATOM 665 C C . GLY A 1 89 ? -2.021 -3.950 -6.079 1.00 95.12 89 GLY A C 1
ATOM 666 O O . GLY A 1 89 ? -2.933 -3.693 -6.860 1.00 95.12 89 GLY A O 1
ATOM 667 N N . HIS A 1 90 ? -2.178 -3.914 -4.755 1.00 97.19 90 HIS A N 1
ATOM 668 C CA . HIS A 1 90 ? -3.399 -3.502 -4.059 1.00 97.19 90 HIS A CA 1
ATOM 669 C C . HIS A 1 90 ? -3.459 -1.969 -4.008 1.00 97.19 90 HIS A C 1
ATOM 671 O O . HIS A 1 90 ? -3.147 -1.345 -2.990 1.00 97.19 90 HIS A O 1
ATOM 677 N N . LEU A 1 91 ? -3.732 -1.346 -5.158 1.00 96.62 91 LEU A N 1
ATOM 678 C CA . LEU A 1 91 ? -3.558 0.098 -5.338 1.00 96.62 91 LEU A CA 1
ATOM 679 C C . LEU A 1 91 ? -4.555 0.916 -4.519 1.00 96.62 91 LEU A C 1
ATOM 681 O O . LEU A 1 91 ? -4.167 1.949 -3.981 1.00 96.62 91 LEU A O 1
ATOM 685 N N . ALA A 1 92 ? -5.798 0.455 -4.366 1.00 96.88 92 ALA A N 1
ATOM 686 C CA . ALA A 1 92 ? -6.792 1.177 -3.576 1.00 96.88 92 ALA A CA 1
ATOM 687 C C . ALA A 1 92 ? -6.439 1.146 -2.079 1.00 96.88 92 ALA A C 1
ATOM 689 O O . ALA A 1 92 ? -6.585 2.144 -1.363 1.00 96.88 92 ALA A O 1
ATOM 690 N N . ALA A 1 93 ? -5.921 0.014 -1.597 1.00 97.12 93 ALA A N 1
ATOM 691 C CA . ALA A 1 93 ? -5.395 -0.102 -0.244 1.00 97.12 93 ALA A CA 1
ATOM 692 C C . ALA A 1 93 ? -4.113 0.729 -0.046 1.00 97.12 93 ALA A C 1
ATOM 694 O O . ALA A 1 93 ? -3.976 1.407 0.976 1.00 97.12 93 ALA A O 1
ATOM 695 N N . ALA A 1 94 ? -3.197 0.719 -1.019 1.00 97.00 94 ALA A N 1
ATOM 696 C CA . ALA A 1 94 ? -1.972 1.516 -0.990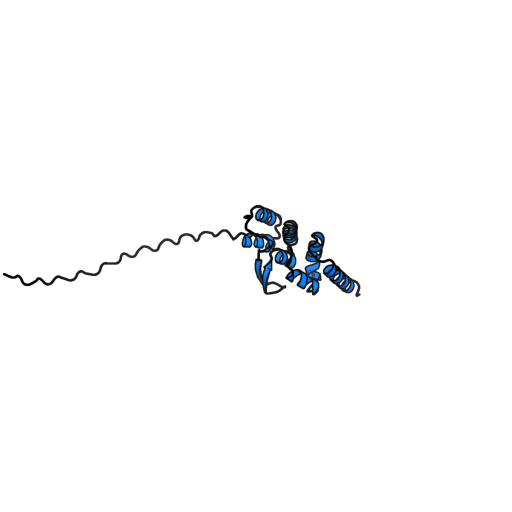 1.00 97.00 94 ALA A CA 1
ATOM 697 C C . ALA A 1 94 ? -2.269 3.022 -0.966 1.00 97.00 94 ALA A C 1
ATOM 699 O O . ALA A 1 94 ? -1.699 3.742 -0.148 1.00 97.00 94 ALA A O 1
ATOM 700 N N . GLU A 1 95 ? -3.206 3.490 -1.792 1.00 96.75 95 GLU A N 1
ATOM 701 C CA . GLU A 1 95 ? -3.654 4.885 -1.821 1.00 96.75 95 GLU A CA 1
ATOM 702 C C . GLU A 1 95 ? -4.198 5.303 -0.451 1.00 96.75 95 GLU A C 1
ATOM 704 O O . GLU A 1 95 ? -3.819 6.342 0.085 1.00 96.75 95 GLU A O 1
ATOM 709 N N . ALA A 1 96 ? -5.034 4.463 0.170 1.00 96.00 96 ALA A N 1
ATOM 710 C CA . ALA A 1 96 ? -5.577 4.743 1.494 1.00 96.00 96 ALA A CA 1
ATOM 711 C C . ALA A 1 96 ? -4.479 4.866 2.569 1.00 96.00 96 ALA A C 1
ATOM 713 O O . ALA A 1 96 ? -4.594 5.705 3.464 1.00 96.00 96 ALA A O 1
ATOM 714 N N . LEU A 1 97 ? -3.422 4.052 2.488 1.00 95.75 97 LEU A N 1
ATOM 715 C CA . LEU A 1 97 ? -2.279 4.107 3.405 1.00 95.75 97 LEU A CA 1
ATOM 716 C C . LEU A 1 97 ? -1.426 5.363 3.181 1.00 95.75 97 LEU A C 1
ATOM 718 O O . LEU A 1 97 ? -1.086 6.046 4.147 1.00 95.75 97 LEU A O 1
ATOM 722 N N . LEU A 1 98 ? -1.130 5.703 1.927 1.00 95.25 98 LEU A N 1
ATOM 723 C CA . LEU A 1 98 ? -0.383 6.914 1.574 1.00 95.25 98 LEU A CA 1
ATOM 724 C C . LEU A 1 98 ? -1.147 8.181 1.983 1.00 95.25 98 LEU A C 1
ATOM 726 O O . LEU A 1 98 ? -0.575 9.073 2.606 1.00 95.25 98 LEU A O 1
ATOM 730 N N . ALA A 1 99 ? -2.459 8.227 1.735 1.00 94.06 99 ALA A N 1
ATOM 731 C CA . ALA A 1 99 ? -3.332 9.319 2.167 1.00 94.06 99 ALA A CA 1
ATOM 732 C C . ALA A 1 99 ? -3.416 9.449 3.697 1.00 94.06 99 ALA A C 1
ATOM 734 O O . ALA A 1 99 ? -3.619 10.544 4.218 1.00 94.06 99 ALA A O 1
ATOM 735 N N . ALA A 1 100 ? -3.226 8.347 4.428 1.00 92.25 100 ALA A N 1
ATOM 736 C CA . ALA A 1 100 ? -3.103 8.350 5.885 1.00 92.25 100 ALA A CA 1
ATOM 737 C C . ALA A 1 100 ? -1.704 8.779 6.382 1.00 92.25 100 ALA A C 1
ATOM 739 O O . ALA A 1 100 ? -1.450 8.743 7.588 1.00 92.25 100 ALA A O 1
ATOM 740 N N . GLY A 1 101 ? -0.802 9.178 5.477 1.00 91.88 101 GLY A N 1
ATOM 741 C CA . GLY A 1 101 ? 0.552 9.640 5.780 1.00 91.88 101 GLY A CA 1
ATOM 742 C C . GLY A 1 101 ? 1.566 8.519 6.008 1.00 91.88 101 GLY A C 1
ATOM 743 O O . GLY A 1 101 ? 2.656 8.783 6.511 1.00 91.88 101 GLY A O 1
ATOM 744 N N . VAL A 1 102 ? 1.231 7.267 5.675 1.00 94.00 102 VAL A N 1
ATOM 745 C CA . VAL A 1 102 ? 2.170 6.147 5.808 1.00 94.00 102 VAL A CA 1
ATOM 746 C C . VAL A 1 102 ? 3.204 6.237 4.696 1.00 94.00 102 VAL A C 1
ATOM 748 O O . VAL A 1 102 ? 2.864 6.210 3.516 1.00 94.00 102 VAL A O 1
ATOM 751 N N . THR A 1 103 ? 4.478 6.325 5.062 1.00 91.88 103 THR A N 1
ATOM 752 C CA . THR A 1 103 ? 5.568 6.442 4.096 1.00 91.88 103 THR A CA 1
ATOM 753 C C . THR A 1 103 ? 6.090 5.063 3.676 1.00 91.88 103 THR A C 1
ATOM 755 O O . THR A 1 103 ? 6.327 4.204 4.529 1.00 91.88 103 THR A O 1
ATOM 758 N N . PRO A 1 104 ? 6.307 4.831 2.367 1.00 93.81 104 PRO A N 1
ATOM 759 C CA . PRO A 1 104 ? 6.986 3.633 1.884 1.00 93.81 104 PRO A CA 1
ATOM 760 C C . PRO A 1 104 ? 8.417 3.527 2.403 1.00 93.81 104 PRO A C 1
ATOM 762 O O . PRO A 1 104 ? 9.105 4.550 2.532 1.00 93.81 104 PRO A O 1
ATOM 765 N N . SER A 1 105 ? 8.876 2.297 2.640 1.00 91.88 105 SER A N 1
ATOM 766 C CA . SER A 1 105 ? 10.191 2.056 3.236 1.00 91.88 105 SER A CA 1
ATOM 767 C C . SER A 1 105 ? 11.353 2.350 2.284 1.00 91.88 105 SER A C 1
ATOM 769 O O . SER A 1 105 ? 11.238 2.261 1.057 1.00 91.88 105 SER A O 1
ATOM 771 N N . ASP A 1 106 ? 12.529 2.614 2.857 1.00 88.81 106 ASP A N 1
ATOM 772 C CA . ASP A 1 106 ? 13.779 2.742 2.096 1.00 88.81 106 ASP A CA 1
ATOM 773 C C . ASP A 1 106 ? 14.144 1.463 1.342 1.00 88.81 106 ASP A C 1
ATOM 775 O O . ASP A 1 106 ? 14.765 1.515 0.279 1.00 88.81 106 ASP A O 1
ATOM 779 N N . TRP A 1 107 ? 13.724 0.303 1.852 1.00 90.12 107 TRP A N 1
ATOM 780 C CA . TRP A 1 107 ? 13.929 -0.959 1.156 1.00 90.12 107 TRP A CA 1
ATOM 781 C C . TRP A 1 107 ? 13.151 -0.991 -0.165 1.00 90.12 107 TRP A C 1
ATOM 783 O O . TRP A 1 107 ? 13.753 -1.296 -1.197 1.00 90.12 107 TRP A O 1
ATOM 793 N N . LEU A 1 108 ? 11.868 -0.603 -0.166 1.00 90.88 108 LEU A N 1
ATOM 794 C CA . LEU A 1 108 ? 11.066 -0.509 -1.391 1.00 90.88 108 LEU A CA 1
ATOM 795 C C . LEU A 1 108 ? 11.646 0.535 -2.355 1.00 90.88 108 LEU A C 1
ATOM 797 O O . LEU A 1 108 ? 11.785 0.264 -3.549 1.00 90.88 108 LEU A O 1
ATOM 801 N N . ARG A 1 109 ? 12.083 1.693 -1.844 1.00 86.94 109 ARG A N 1
ATOM 802 C CA . ARG A 1 109 ? 12.794 2.699 -2.658 1.00 86.94 109 ARG A CA 1
ATOM 803 C C . ARG A 1 109 ? 14.045 2.108 -3.309 1.00 86.94 109 ARG A C 1
ATOM 805 O O . ARG A 1 109 ? 14.293 2.348 -4.486 1.00 86.94 109 ARG A O 1
ATOM 812 N N . GLY A 1 110 ? 14.801 1.290 -2.578 1.00 85.00 110 GLY A N 1
ATOM 813 C CA . GLY A 1 110 ? 15.954 0.562 -3.102 1.00 85.00 110 GLY A CA 1
ATOM 814 C C . GLY A 1 110 ? 15.588 -0.490 -4.155 1.00 85.00 110 GLY A C 1
ATOM 815 O O . GLY A 1 110 ? 16.329 -0.652 -5.122 1.00 85.00 110 GLY A O 1
ATOM 816 N N . VAL A 1 111 ? 14.462 -1.197 -4.004 1.00 85.25 111 VAL A N 1
ATOM 817 C CA . VAL A 1 111 ? 13.943 -2.134 -5.023 1.00 85.25 111 VAL A CA 1
ATOM 818 C C . VAL A 1 111 ? 13.638 -1.394 -6.328 1.00 85.25 111 VAL A C 1
ATOM 820 O O . VAL A 1 111 ? 14.088 -1.830 -7.389 1.00 85.25 111 VAL A O 1
ATOM 823 N N . ILE A 1 112 ? 12.956 -0.248 -6.240 1.00 85.12 112 ILE A N 1
ATOM 824 C CA . ILE A 1 112 ? 12.625 0.607 -7.390 1.00 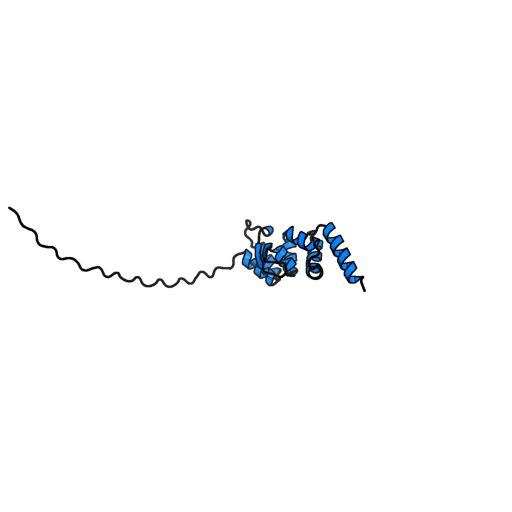85.12 112 ILE A CA 1
ATOM 825 C C . ILE A 1 112 ? 13.895 1.176 -8.032 1.00 85.12 112 ILE A C 1
ATOM 827 O O . ILE A 1 112 ? 14.068 1.057 -9.240 1.00 85.12 112 ILE A O 1
ATOM 831 N N . ALA A 1 113 ? 14.824 1.720 -7.240 1.00 81.44 113 ALA A N 1
ATOM 832 C CA . ALA A 1 113 ? 16.066 2.314 -7.745 1.00 81.44 113 ALA A CA 1
ATOM 833 C C . ALA A 1 113 ? 16.981 1.303 -8.461 1.00 81.44 113 ALA A C 1
ATOM 835 O O . ALA A 1 113 ? 17.734 1.670 -9.359 1.00 81.44 113 ALA A O 1
ATOM 836 N N . ARG A 1 114 ? 16.912 0.020 -8.085 1.00 81.44 114 ARG A N 1
ATOM 837 C CA . ARG A 1 114 ? 17.614 -1.075 -8.775 1.00 81.44 114 ARG A CA 1
ATOM 838 C C . ARG A 1 114 ? 16.890 -1.565 -10.034 1.00 81.44 114 ARG A C 1
ATOM 840 O O . ARG A 1 114 ? 17.373 -2.498 -10.666 1.00 81.44 114 ARG A O 1
ATOM 847 N N . ASN A 1 115 ? 15.757 -0.959 -10.390 1.00 72.50 115 ASN A N 1
ATOM 848 C CA . ASN A 1 115 ? 14.922 -1.303 -11.542 1.00 72.50 115 ASN A CA 1
ATOM 849 C C . ASN A 1 115 ? 14.470 -2.774 -11.553 1.00 72.50 115 ASN A C 1
ATOM 851 O O . ASN A 1 115 ? 14.324 -3.391 -12.608 1.00 72.50 115 ASN A O 1
ATOM 855 N N . VAL A 1 116 ? 14.236 -3.364 -10.375 1.00 73.50 116 VAL A N 1
ATOM 856 C CA . VAL A 1 116 ? 13.794 -4.761 -10.289 1.00 73.50 116 VAL A CA 1
ATOM 857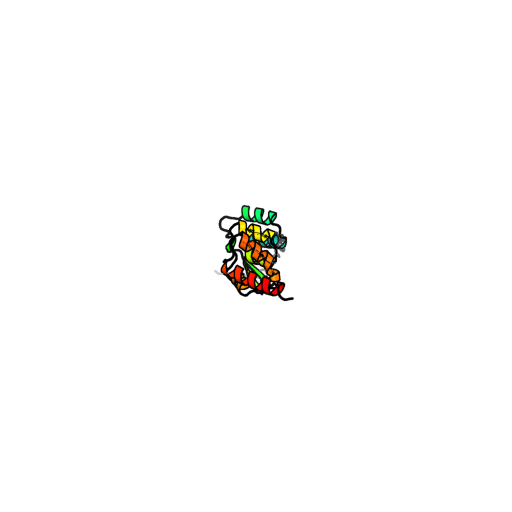 C C . VAL A 1 116 ? 12.340 -4.850 -10.753 1.00 73.50 116 VAL A C 1
ATOM 859 O O . VAL A 1 116 ? 11.434 -4.429 -10.041 1.00 73.50 116 VAL A O 1
ATOM 862 N N . ASN A 1 117 ? 12.116 -5.420 -11.940 1.00 81.00 117 ASN A N 1
ATOM 863 C CA . ASN A 1 117 ? 10.786 -5.666 -12.511 1.00 81.00 117 ASN A CA 1
ATOM 864 C C . ASN A 1 117 ? 9.896 -4.400 -12.559 1.00 81.00 117 ASN A C 1
ATOM 866 O O . ASN A 1 117 ? 8.758 -4.391 -12.080 1.00 81.00 117 ASN A O 1
ATOM 870 N N . LEU A 1 118 ? 10.427 -3.318 -13.150 1.00 80.00 118 LEU A N 1
ATOM 871 C CA . LEU A 1 118 ? 9.733 -2.028 -13.288 1.00 80.00 118 LEU A CA 1
ATOM 872 C C . LEU A 1 118 ? 8.352 -2.150 -13.932 1.00 80.00 118 LEU A C 1
ATOM 874 O O . LEU A 1 118 ? 7.422 -1.464 -13.514 1.00 80.00 118 LEU A O 1
ATOM 878 N N . ALA A 1 119 ? 8.191 -3.043 -14.911 1.00 83.81 119 ALA A N 1
ATOM 879 C CA . ALA A 1 119 ? 6.908 -3.267 -15.567 1.00 83.81 119 ALA A CA 1
ATOM 880 C C . ALA A 1 119 ? 5.797 -3.618 -14.559 1.00 83.81 119 ALA A C 1
ATOM 882 O O . ALA A 1 119 ? 4.687 -3.091 -14.669 1.00 83.81 119 ALA A O 1
ATOM 883 N N . LYS A 1 120 ? 6.115 -4.449 -13.552 1.00 87.12 120 LYS A N 1
ATOM 884 C CA . LYS A 1 120 ? 5.201 -4.820 -12.461 1.00 87.12 120 LYS A CA 1
ATOM 885 C C . LYS A 1 120 ? 5.010 -3.686 -11.447 1.00 87.12 120 LYS A C 1
ATOM 887 O O . LYS A 1 120 ? 3.921 -3.550 -10.902 1.00 87.12 120 LYS A O 1
ATOM 892 N N . LEU A 1 121 ? 6.035 -2.864 -11.212 1.00 88.94 121 LEU A N 1
ATOM 893 C CA . LEU A 1 121 ? 5.996 -1.764 -10.234 1.00 88.94 121 LEU A CA 1
ATOM 894 C C . LEU A 1 121 ? 5.426 -0.456 -10.768 1.00 88.94 121 LEU A C 1
ATOM 896 O O . LEU A 1 121 ? 5.101 0.419 -9.976 1.00 88.94 121 LEU A O 1
ATOM 900 N N . ARG A 1 122 ? 5.290 -0.297 -12.083 1.00 88.50 122 ARG A N 1
ATOM 901 C CA . ARG A 1 122 ? 4.849 0.955 -12.708 1.00 88.50 122 ARG A CA 1
ATOM 902 C C . ARG A 1 122 ? 3.577 1.558 -12.082 1.00 88.50 122 ARG A C 1
ATOM 904 O O . ARG A 1 122 ? 3.606 2.758 -11.825 1.00 88.50 122 ARG A O 1
ATOM 911 N N . PRO A 1 123 ? 2.507 0.796 -11.770 1.00 91.12 123 PRO A N 1
ATOM 912 C CA . PRO A 1 123 ? 1.335 1.368 -11.103 1.00 91.12 123 PRO A CA 1
ATOM 913 C C . PRO A 1 123 ? 1.638 1.869 -9.682 1.00 91.12 123 PRO A C 1
ATOM 915 O O . PRO A 1 123 ? 1.194 2.946 -9.300 1.00 91.12 123 PRO A O 1
ATOM 918 N N . ALA A 1 124 ? 2.448 1.127 -8.921 1.00 92.38 124 ALA A N 1
ATOM 919 C CA . ALA A 1 124 ? 2.886 1.528 -7.587 1.00 92.38 124 ALA A CA 1
ATOM 920 C C . ALA A 1 124 ? 3.785 2.774 -7.628 1.00 92.38 124 ALA A C 1
ATOM 922 O O . ALA A 1 124 ? 3.625 3.671 -6.808 1.00 92.38 124 ALA A O 1
ATOM 923 N N . ILE A 1 125 ? 4.693 2.860 -8.605 1.00 90.75 125 ILE A N 1
ATOM 924 C CA . ILE A 1 125 ? 5.564 4.023 -8.824 1.00 90.75 125 ILE A CA 1
ATOM 925 C C . ILE A 1 125 ? 4.726 5.263 -9.140 1.00 90.75 125 ILE A C 1
ATOM 927 O O . ILE A 1 125 ? 4.939 6.300 -8.519 1.00 90.75 125 ILE A O 1
ATOM 931 N N . ALA A 1 126 ? 3.759 5.150 -10.056 1.00 90.56 126 ALA A N 1
ATOM 932 C CA . ALA A 1 126 ? 2.863 6.252 -10.399 1.00 90.56 126 ALA A CA 1
ATOM 933 C C . ALA A 1 126 ? 2.110 6.759 -9.160 1.00 90.56 126 ALA A C 1
ATOM 935 O O . ALA A 1 126 ? 2.159 7.947 -8.854 1.00 90.56 126 ALA A O 1
ATOM 936 N N . LEU A 1 127 ? 1.526 5.843 -8.383 1.00 94.38 127 LEU A N 1
ATOM 937 C CA . LEU A 1 127 ? 0.832 6.189 -7.146 1.00 94.38 127 LEU A CA 1
ATOM 938 C C . LEU A 1 127 ? 1.771 6.844 -6.119 1.00 94.38 127 LEU A C 1
ATOM 940 O O . LEU A 1 127 ? 1.441 7.858 -5.516 1.00 94.38 127 LEU A O 1
ATOM 944 N N . MET A 1 128 ? 2.981 6.316 -5.931 1.00 92.81 128 MET A N 1
ATOM 945 C CA . MET A 1 128 ? 3.953 6.933 -5.026 1.00 92.81 128 MET A CA 1
ATOM 946 C C . MET A 1 128 ? 4.366 8.339 -5.486 1.00 92.81 128 MET A C 1
ATOM 948 O O . MET A 1 128 ? 4.628 9.187 -4.638 1.00 92.81 128 MET A O 1
ATOM 952 N N . MET A 1 129 ? 4.429 8.615 -6.792 1.00 90.06 129 MET A N 1
ATOM 953 C CA . MET A 1 129 ? 4.718 9.959 -7.308 1.00 90.06 129 MET A CA 1
ATOM 954 C C . MET A 1 129 ? 3.595 10.950 -6.996 1.00 90.06 129 MET A C 1
ATOM 956 O O . MET A 1 129 ? 3.886 12.061 -6.560 1.00 90.06 129 MET A O 1
ATOM 960 N N . GLU A 1 130 ? 2.333 10.546 -7.159 1.00 91.62 130 GLU A N 1
ATOM 961 C CA . GLU A 1 130 ? 1.164 11.385 -6.849 1.00 91.62 130 GLU A CA 1
ATOM 962 C C . GLU A 1 130 ? 1.162 11.861 -5.390 1.00 91.62 130 GLU A C 1
ATOM 964 O O . GLU A 1 130 ? 0.792 12.996 -5.099 1.00 91.62 130 GLU A O 1
ATOM 969 N N . PHE A 1 131 ? 1.645 11.016 -4.477 1.00 91.75 131 PHE A N 1
ATOM 970 C CA . PHE A 1 131 ? 1.731 11.319 -3.048 1.00 91.75 131 PHE A CA 1
ATOM 971 C C . PHE A 1 131 ? 3.085 11.909 -2.611 1.00 91.75 131 PHE A C 1
ATOM 973 O O . PHE A 1 131 ? 3.334 12.040 -1.413 1.00 91.75 131 PHE A O 1
ATOM 980 N N . GLY A 1 132 ? 3.989 12.242 -3.543 1.00 88.00 132 GLY A N 1
ATOM 981 C CA . GLY A 1 132 ? 5.330 12.754 -3.211 1.00 88.00 132 GLY A CA 1
ATOM 982 C C . GLY A 1 132 ? 6.192 11.749 -2.432 1.00 88.00 132 GLY A C 1
ATOM 983 O O . GLY A 1 132 ? 7.127 12.115 -1.722 1.00 88.00 132 GLY A O 1
ATOM 984 N N . ALA A 1 133 ? 5.867 10.462 -2.541 1.00 84.38 133 ALA A N 1
ATOM 985 C CA . ALA A 1 133 ? 6.474 9.370 -1.801 1.00 84.38 133 ALA A CA 1
ATOM 986 C C . ALA A 1 133 ? 7.668 8.732 -2.528 1.00 84.38 133 ALA A C 1
ATOM 988 O O . ALA A 1 133 ? 8.221 7.764 -2.012 1.00 84.38 133 ALA A O 1
ATOM 989 N N . LEU A 1 134 ? 8.123 9.268 -3.664 1.00 77.50 134 LEU A N 1
ATOM 990 C CA . LEU A 1 134 ? 9.366 8.881 -4.345 1.00 77.50 134 LEU A CA 1
ATOM 991 C C . LEU A 1 134 ? 10.310 10.084 -4.488 1.00 77.50 134 LEU A C 1
ATOM 993 O O . LEU A 1 134 ? 9.837 11.177 -4.784 1.00 77.50 134 LEU A O 1
ATOM 997 N N . PRO A 1 135 ? 11.637 9.910 -4.322 1.00 62.03 135 PRO A N 1
ATOM 998 C CA . PRO A 1 135 ? 12.587 10.955 -4.685 1.00 62.03 135 PRO A CA 1
ATOM 999 C C . PRO A 1 135 ? 12.631 11.089 -6.215 1.00 62.03 135 PRO A C 1
ATOM 1001 O O . PRO A 1 135 ? 12.762 10.073 -6.901 1.00 62.03 135 PRO A O 1
ATOM 1004 N N . GLU A 1 136 ? 12.588 12.315 -6.748 1.00 55.50 136 GLU A N 1
ATOM 1005 C CA . GLU A 1 136 ? 12.619 12.605 -8.201 1.00 55.50 136 GLU A CA 1
ATOM 1006 C C . GLU A 1 136 ? 13.745 11.865 -8.949 1.00 55.50 136 GLU A C 1
ATOM 1008 O O . GLU A 1 136 ? 13.550 11.375 -10.058 1.00 55.50 136 GLU A O 1
ATOM 1013 N N . ILE A 1 137 ? 14.899 11.673 -8.302 1.00 57.41 137 ILE A N 1
ATOM 1014 C CA . ILE A 1 137 ? 16.079 11.009 -8.882 1.00 57.41 137 ILE A CA 1
ATOM 1015 C C . ILE A 1 137 ? 15.800 9.537 -9.253 1.00 57.41 137 ILE A C 1
ATOM 1017 O O . ILE A 1 137 ? 16.333 9.031 -10.240 1.00 57.41 137 ILE A O 1
ATOM 1021 N N . ALA A 1 138 ? 14.952 8.835 -8.494 1.00 59.09 138 ALA A N 1
ATOM 1022 C CA . ALA A 1 138 ? 14.580 7.449 -8.800 1.00 59.09 138 ALA A CA 1
ATOM 1023 C C . ALA A 1 138 ? 13.586 7.363 -9.974 1.00 59.09 138 ALA A C 1
ATOM 1025 O O . ALA A 1 138 ? 13.544 6.360 -10.686 1.00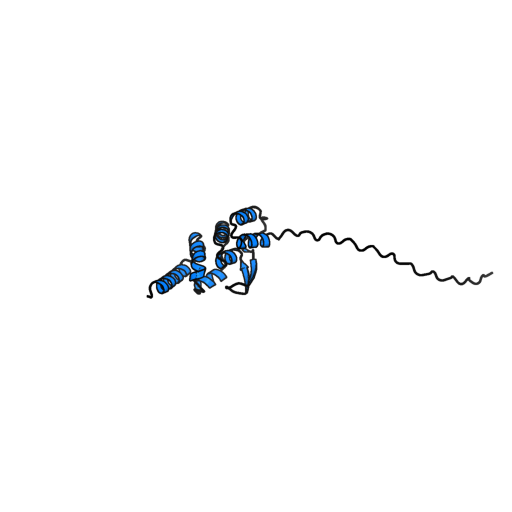 59.09 138 ALA A O 1
ATOM 1026 N N . VAL A 1 139 ? 12.809 8.427 -10.187 1.00 57.22 139 VAL A N 1
ATOM 1027 C CA . VAL A 1 139 ? 11.779 8.521 -11.224 1.00 57.22 139 VAL A CA 1
ATOM 1028 C C . VAL A 1 139 ? 12.407 8.765 -12.595 1.00 57.22 139 VAL A C 1
ATOM 1030 O O . VAL A 1 139 ? 12.053 8.080 -13.552 1.00 57.22 139 VAL A O 1
ATOM 1033 N N . GLU A 1 140 ? 13.382 9.673 -12.702 1.00 58.31 140 GLU A N 1
ATOM 1034 C CA . GLU A 1 140 ? 14.060 9.952 -13.978 1.00 58.31 140 GLU A CA 1
ATOM 1035 C C . GLU A 1 140 ? 14.787 8.720 -14.535 1.00 58.31 140 GLU A C 1
ATOM 1037 O O . GLU A 1 140 ? 14.731 8.455 -15.738 1.00 58.31 140 GLU A O 1
ATOM 1042 N N . ALA A 1 141 ? 15.420 7.926 -13.665 1.00 60.34 141 ALA A N 1
ATOM 1043 C CA . ALA A 1 141 ? 16.072 6.680 -14.059 1.00 60.34 141 ALA A CA 1
ATOM 1044 C C . ALA A 1 141 ? 15.059 5.629 -14.553 1.00 60.34 141 ALA A C 1
ATOM 1046 O O . ALA A 1 141 ? 15.261 5.037 -15.614 1.00 60.34 141 ALA A O 1
ATOM 1047 N N . ALA A 1 142 ? 13.945 5.451 -13.834 1.00 57.41 142 ALA A N 1
ATOM 1048 C CA . ALA A 1 142 ? 12.904 4.489 -14.194 1.00 57.41 142 ALA A CA 1
ATOM 1049 C C . ALA A 1 142 ? 12.163 4.872 -15.491 1.00 57.41 142 ALA A C 1
ATOM 1051 O O . ALA A 1 142 ? 11.900 4.013 -16.336 1.00 57.41 142 ALA A O 1
ATOM 1052 N N . ILE A 1 143 ? 11.865 6.162 -15.694 1.00 59.81 143 ILE A N 1
ATOM 1053 C CA . ILE A 1 143 ? 11.237 6.672 -16.925 1.00 59.81 143 ILE A CA 1
ATOM 1054 C C . ILE A 1 143 ? 12.185 6.519 -18.119 1.00 59.81 143 ILE A C 1
ATOM 1056 O O . ILE A 1 143 ? 11.757 6.100 -19.196 1.00 59.81 143 ILE A O 1
ATOM 1060 N N . LYS A 1 144 ? 13.478 6.819 -17.945 1.00 63.44 144 LYS A N 1
ATOM 1061 C CA . LYS A 1 144 ? 14.474 6.699 -19.017 1.00 63.44 144 LYS A CA 1
ATOM 1062 C C . LYS A 1 144 ? 14.651 5.252 -19.482 1.00 63.44 144 LYS A C 1
ATOM 1064 O O . LYS A 1 144 ? 14.734 5.024 -20.686 1.00 63.44 144 LYS A O 1
ATOM 1069 N N . GLU A 1 145 ? 14.656 4.294 -18.558 1.00 61.00 145 GLU A N 1
ATOM 1070 C CA . GLU A 1 145 ? 14.753 2.869 -18.897 1.00 61.00 145 GLU A CA 1
ATOM 1071 C C . GLU A 1 145 ? 13.461 2.349 -19.551 1.00 61.00 145 GLU A C 1
ATOM 1073 O O . GLU A 1 145 ? 13.515 1.701 -20.592 1.00 61.00 145 GLU A O 1
ATOM 1078 N N . THR A 1 146 ? 12.287 2.745 -19.046 1.00 56.91 146 THR A N 1
ATOM 1079 C CA . THR A 1 146 ? 10.989 2.370 -19.646 1.00 56.91 146 THR A CA 1
ATOM 1080 C C . THR A 1 146 ? 10.849 2.893 -21.083 1.00 56.91 146 THR A C 1
ATOM 1082 O O . THR A 1 146 ? 10.388 2.183 -21.975 1.00 56.91 146 THR A O 1
ATOM 1085 N N . ASN A 1 147 ? 11.290 4.126 -21.348 1.00 59.72 147 ASN A N 1
ATOM 1086 C CA . ASN A 1 147 ? 11.275 4.700 -22.697 1.00 59.72 147 ASN A CA 1
ATOM 1087 C C . ASN A 1 147 ? 12.296 4.039 -23.636 1.00 59.72 147 ASN A C 1
ATOM 1089 O O . ASN A 1 147 ? 12.085 4.018 -24.847 1.00 59.72 147 ASN A O 1
ATOM 1093 N N . ARG A 1 148 ? 13.384 3.475 -23.099 1.00 61.72 148 ARG A N 1
ATOM 1094 C CA . ARG A 1 148 ? 14.356 2.693 -23.873 1.00 61.72 148 ARG A CA 1
ATOM 1095 C C . ARG A 1 148 ? 13.778 1.347 -24.307 1.00 61.72 148 ARG A C 1
ATOM 1097 O O . ARG A 1 148 ? 13.965 0.962 -25.456 1.00 61.72 148 ARG A O 1
ATOM 1104 N N . GLU A 1 149 ? 13.060 0.666 -23.417 1.00 55.09 149 GLU A N 1
ATOM 1105 C CA . GLU A 1 149 ? 12.393 -0.607 -23.718 1.00 55.09 149 GLU A CA 1
ATOM 1106 C C . GLU A 1 149 ? 11.218 -0.438 -24.697 1.00 55.09 149 GLU A C 1
ATOM 1108 O O . GLU A 1 149 ? 10.981 -1.311 -25.526 1.00 55.09 149 GLU A O 1
ATOM 1113 N N . LEU A 1 150 ? 10.508 0.696 -24.652 1.00 51.47 150 LEU A N 1
ATOM 1114 C CA . LEU A 1 150 ? 9.385 0.991 -25.557 1.00 51.47 150 LEU A CA 1
ATOM 1115 C C . LEU A 1 150 ? 9.808 1.598 -26.905 1.00 51.47 150 LEU A C 1
ATOM 1117 O O . LEU A 1 150 ? 9.073 1.475 -27.881 1.00 51.47 150 LEU A O 1
ATOM 1121 N N . GLY A 1 151 ? 10.962 2.268 -26.964 1.00 49.97 151 GLY A N 1
ATOM 1122 C CA . GLY A 1 151 ? 11.502 2.889 -28.181 1.00 49.97 151 GLY A CA 1
ATOM 1123 C C . GLY A 1 151 ? 12.465 2.002 -28.977 1.00 49.97 151 GLY A C 1
ATOM 1124 O O . GLY A 1 151 ? 12.960 2.429 -30.017 1.00 49.97 151 GLY A O 1
ATOM 1125 N N . GLY A 1 152 ? 12.764 0.797 -28.485 1.00 48.28 152 GLY A N 1
ATOM 1126 C CA . GLY A 1 152 ? 13.623 -0.184 -29.142 1.00 48.28 152 GLY A CA 1
ATOM 1127 C C . GLY A 1 152 ? 12.826 -1.236 -29.909 1.00 48.28 152 GLY A C 1
ATOM 1128 O O . GLY A 1 152 ? 12.767 -2.379 -29.468 1.00 48.28 152 GLY A O 1
ATOM 1129 N N . ASN A 1 153 ? 12.230 -0.848 -31.038 1.00 39.84 153 ASN A N 1
ATOM 1130 C CA . ASN A 1 153 ? 11.813 -1.742 -32.126 1.00 39.84 153 ASN A CA 1
ATOM 1131 C C . ASN A 1 153 ? 11.931 -1.005 -33.461 1.00 39.84 153 ASN A C 1
ATOM 1133 O O . ASN A 1 153 ? 11.283 0.058 -33.595 1.00 39.84 153 ASN A O 1
#

Secondary structure (DSSP, 8-state):
-------PPPPPPP----PPPPP-PPPP--PPPHHHHHHHHHHTT-HHHHHHHHHT--TT--GGG-EEEEEETTEEEEEEHHHHHHHHT-HHHHHHHHHTTPPPPHHHHHHHHTTTTHHHHHHHHHHHHHTT-S-HHHHHHHHHHHHHHHH--

pLDDT: mean 78.06, std 19.09, range [39.84, 97.19]

Foldseek 3Di:
DDDDDDDDDDDDDDDPDPDPPPDPDPDPPPDDDLLVQLLVCLVVLPLVSNLVSVVPDDPPDDLLPRWDFDDDPVHTG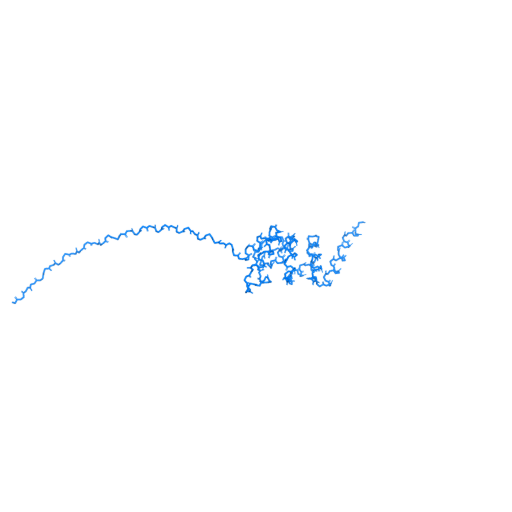TARSLLVSQLVVSLSSNLSCLVVVHAHDPVSLVCLLVVPPLVSNVSSVVSCVVSVRHDVVSVVVSVVVVCVVVVPD